Protein AF-A0A3N5VAD7-F1 (afdb_monomer_lite)

Radius of gyration: 12.62 Å; chains: 1; bounding box: 28×26×35 Å

pLDDT: mean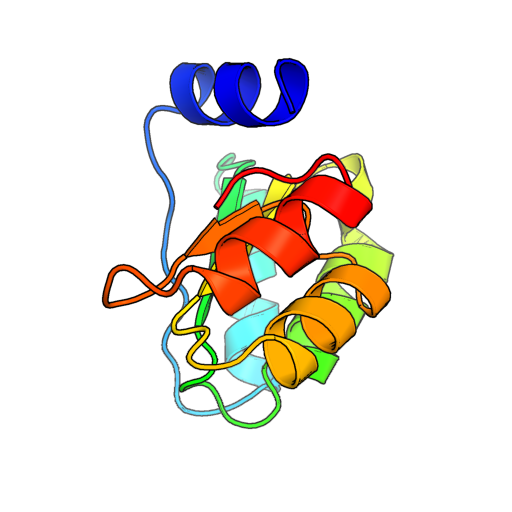 97.06, std 3.12, range [71.5, 98.62]

Sequence (108 aa):
MKEVLARMLEEGIVPVIRVSSAAEAFEVAKAIKEGGISVLEVTMTVPGAMDVIKEVNQKFGKEVLLGAGTILDPETARVAFLNGAKFLVTPSLNLEVIKMSNRYSAVV

Secondary structure (DSSP, 8-state):
-HHHHHHHHHH----EE--S-HHHHHHHHHHHHHTT--EEEEETTSTTHHHHHHHHHHHHTTT-EEEEE---SHHHHHHHHHHT-SEEE-SS--HHHHHHHHHTT-B-

Structure (mmCIF, N/CA/C/O backbone):
data_AF-A0A3N5VAD7-F1
#
_entry.id   AF-A0A3N5VAD7-F1
#
loop_
_atom_site.group_PDB
_atom_site.id
_atom_site.type_symbol
_atom_site.label_atom_id
_atom_site.label_alt_id
_atom_site.label_comp_id
_atom_site.label_asym_id
_atom_site.label_entity_id
_atom_site.label_seq_id
_atom_site.pdbx_PDB_ins_code
_atom_site.Cartn_x
_atom_site.Cartn_y
_atom_site.Cartn_z
_atom_site.occupancy
_atom_site.B_iso_or_equiv
_atom_site.auth_seq_id
_atom_site.auth_comp_id
_atom_site.auth_asym_id
_atom_site.auth_atom_id
_atom_site.pdbx_PDB_model_num
ATOM 1 N N . MET A 1 1 ? -13.163 6.262 -3.034 1.00 71.50 1 MET A N 1
ATOM 2 C CA . MET A 1 1 ? -12.305 7.392 -3.460 1.00 71.50 1 MET A CA 1
ATOM 3 C C . MET A 1 1 ? -12.298 8.572 -2.482 1.00 71.50 1 MET A C 1
ATOM 5 O O . MET A 1 1 ? -11.254 8.806 -1.893 1.00 71.50 1 MET A O 1
ATOM 9 N N . LYS A 1 2 ? -13.415 9.289 -2.254 1.00 83.00 2 LYS A N 1
ATOM 10 C CA . LYS A 1 2 ? -13.433 10.478 -1.366 1.00 83.00 2 LYS A CA 1
ATOM 11 C C . LYS A 1 2 ? -13.003 10.187 0.079 1.00 83.00 2 LYS A C 1
ATOM 13 O O . LYS A 1 2 ? -12.227 10.949 0.633 1.00 83.00 2 LYS A O 1
ATOM 18 N N . GLU A 1 3 ? -13.454 9.071 0.649 1.00 91.62 3 GLU A N 1
ATOM 19 C CA . GLU A 1 3 ? -13.103 8.659 2.020 1.00 91.62 3 GLU A CA 1
ATOM 20 C C . GLU A 1 3 ? -11.615 8.314 2.173 1.00 91.62 3 GLU A C 1
ATOM 22 O O . GLU A 1 3 ? -10.987 8.708 3.147 1.00 91.62 3 GLU A O 1
ATOM 27 N N . VAL A 1 4 ? -11.039 7.626 1.178 1.00 94.88 4 VAL A N 1
ATOM 28 C CA . VAL A 1 4 ? -9.607 7.284 1.140 1.00 94.88 4 VAL A CA 1
ATOM 29 C C . VAL A 1 4 ? -8.766 8.558 1.145 1.00 94.88 4 VAL A C 1
ATOM 31 O O . VAL A 1 4 ? -7.909 8.717 2.005 1.00 94.88 4 VAL A O 1
ATOM 34 N N . LEU A 1 5 ? -9.058 9.492 0.233 1.00 94.00 5 LEU A N 1
ATOM 35 C CA . LEU A 1 5 ? -8.335 10.760 0.153 1.00 94.00 5 LEU A CA 1
ATOM 36 C C . LEU A 1 5 ? -8.504 11.601 1.428 1.00 94.00 5 LEU A C 1
ATOM 38 O O . LEU A 1 5 ? -7.526 12.151 1.919 1.00 94.00 5 LEU A O 1
ATOM 42 N N . ALA A 1 6 ? -9.718 11.680 1.983 1.00 95.06 6 ALA A N 1
ATOM 43 C CA . ALA A 1 6 ? -9.972 12.418 3.219 1.00 95.06 6 ALA A CA 1
ATOM 44 C C . ALA A 1 6 ? -9.135 11.876 4.386 1.00 95.06 6 ALA A C 1
ATOM 46 O O . ALA A 1 6 ? -8.487 12.653 5.078 1.00 95.06 6 ALA A O 1
ATOM 47 N N . ARG A 1 7 ? -9.074 10.548 4.541 1.00 94.94 7 ARG A N 1
ATOM 48 C CA . ARG A 1 7 ? -8.267 9.901 5.580 1.00 94.94 7 ARG A CA 1
ATOM 49 C C . ARG A 1 7 ? -6.767 10.139 5.398 1.00 94.94 7 ARG A C 1
ATOM 51 O O . ARG A 1 7 ? -6.071 10.373 6.376 1.00 94.94 7 ARG A O 1
ATOM 58 N N . MET A 1 8 ? -6.268 10.116 4.159 1.00 95.88 8 MET A N 1
ATOM 59 C CA . MET A 1 8 ? -4.865 10.454 3.870 1.00 95.88 8 MET A CA 1
ATOM 60 C C . MET A 1 8 ? -4.537 11.905 4.251 1.00 95.88 8 MET A C 1
ATOM 62 O O . MET A 1 8 ? -3.468 12.172 4.790 1.00 95.88 8 MET A O 1
ATOM 66 N N . LEU A 1 9 ? -5.455 12.840 3.981 1.00 95.88 9 LEU A N 1
ATOM 67 C CA . LEU A 1 9 ? -5.288 14.253 4.330 1.00 95.88 9 LEU A CA 1
ATOM 68 C C . LEU A 1 9 ? -5.369 14.500 5.842 1.00 95.88 9 LEU A C 1
ATOM 70 O O . LEU A 1 9 ? -4.642 15.350 6.343 1.00 95.88 9 LEU A O 1
ATOM 74 N N . GLU A 1 10 ? -6.233 13.771 6.552 1.00 96.88 10 GLU A N 1
ATOM 75 C CA . GLU A 1 10 ? -6.358 13.835 8.014 1.00 96.88 10 GLU A CA 1
ATOM 76 C C . GLU A 1 10 ? -5.105 13.300 8.718 1.00 96.88 10 GLU A C 1
ATOM 78 O O . GLU A 1 10 ? -4.615 13.931 9.650 1.00 96.88 10 GLU A O 1
ATOM 83 N N . GLU A 1 11 ? -4.555 12.177 8.242 1.00 97.06 11 GLU A N 1
ATOM 84 C CA . GLU A 1 11 ? -3.315 11.599 8.775 1.00 97.06 11 GLU A CA 1
ATOM 85 C C . GLU A 1 11 ? -2.103 12.518 8.530 1.00 97.06 11 GLU A C 1
ATOM 87 O O . GLU A 1 11 ? -1.201 12.614 9.359 1.00 97.06 11 GLU A O 1
ATOM 92 N N . GLY A 1 12 ? -2.055 13.194 7.375 1.00 96.88 12 GLY A N 1
ATOM 93 C CA . GLY A 1 12 ? -1.002 14.154 7.022 1.00 96.88 12 GLY A CA 1
ATOM 94 C C . GLY A 1 12 ? 0.367 13.538 6.694 1.00 96.88 12 GLY A C 1
ATOM 95 O O . GLY A 1 12 ? 1.263 14.250 6.238 1.00 96.88 12 GLY A O 1
ATOM 96 N N . ILE A 1 13 ? 0.535 12.226 6.876 1.00 96.94 13 ILE A N 1
ATOM 97 C CA . ILE A 1 13 ? 1.747 11.471 6.551 1.00 96.94 13 ILE A CA 1
ATOM 98 C C . ILE A 1 13 ? 1.397 10.102 5.955 1.00 96.94 13 ILE A C 1
ATOM 100 O O . ILE A 1 13 ? 0.449 9.446 6.374 1.00 96.94 13 ILE A O 1
ATOM 104 N N . VAL A 1 14 ? 2.194 9.657 4.978 1.00 97.44 14 VAL A N 1
ATOM 105 C CA . VAL A 1 14 ? 2.114 8.306 4.402 1.00 97.44 14 VAL A CA 1
ATOM 106 C C . VAL A 1 14 ? 3.518 7.696 4.391 1.00 97.44 14 VAL A C 1
ATOM 108 O O . VAL A 1 14 ? 4.329 8.046 3.531 1.00 97.44 14 VAL A O 1
ATOM 111 N N . PRO A 1 15 ? 3.854 6.811 5.343 1.00 97.94 15 PRO A N 1
ATOM 112 C CA . PRO A 1 15 ? 5.115 6.087 5.330 1.00 97.94 15 PRO A CA 1
ATOM 113 C C . PRO A 1 15 ? 5.172 5.095 4.164 1.00 97.94 15 PRO A C 1
ATOM 115 O O . PRO A 1 15 ? 4.219 4.353 3.914 1.00 97.94 15 PRO A O 1
ATOM 118 N N . VAL A 1 16 ? 6.327 5.043 3.499 1.00 98.19 16 VAL A N 1
ATOM 119 C CA . VAL A 1 16 ? 6.615 4.089 2.421 1.00 98.19 16 VAL A CA 1
ATOM 120 C C . VAL A 1 16 ? 7.557 3.010 2.946 1.00 98.19 16 VAL A C 1
ATOM 122 O O . VAL A 1 16 ? 8.711 3.285 3.276 1.00 98.19 16 VAL A O 1
ATOM 125 N N . ILE A 1 17 ? 7.078 1.769 3.010 1.00 98.44 17 ILE A N 1
ATOM 126 C CA . ILE A 1 17 ? 7.843 0.630 3.523 1.00 98.44 17 ILE A CA 1
ATOM 127 C C . ILE A 1 17 ? 8.727 0.063 2.416 1.00 98.44 17 ILE A C 1
ATOM 129 O O . ILE A 1 17 ? 8.234 -0.545 1.465 1.00 98.44 17 ILE A O 1
ATOM 133 N N . ARG A 1 18 ? 10.045 0.221 2.575 1.00 97.56 18 ARG A N 1
ATOM 134 C CA . ARG A 1 18 ? 11.078 -0.342 1.698 1.00 97.56 18 ARG A CA 1
ATOM 135 C C . ARG A 1 18 ? 12.139 -1.042 2.536 1.00 97.56 18 ARG A C 1
ATOM 137 O O . ARG A 1 18 ? 12.978 -0.391 3.147 1.00 97.56 18 ARG A O 1
ATOM 144 N N . VAL A 1 19 ? 12.100 -2.366 2.524 1.00 97.88 19 VAL A N 1
ATOM 145 C CA . VAL A 1 19 ? 12.992 -3.241 3.290 1.00 97.88 19 VAL A CA 1
ATOM 146 C C . VAL A 1 19 ? 13.333 -4.498 2.488 1.00 97.88 19 VAL A C 1
ATOM 148 O O . VAL A 1 19 ? 12.798 -4.711 1.398 1.00 97.88 19 VAL A O 1
ATOM 151 N N . SER A 1 20 ? 14.234 -5.327 3.012 1.00 96.69 20 SER A N 1
ATOM 152 C CA . SER A 1 20 ? 14.862 -6.412 2.248 1.00 96.69 20 SER A CA 1
ATOM 153 C C . SER A 1 20 ? 14.095 -7.738 2.293 1.00 96.69 20 SER A C 1
ATOM 155 O O . SER A 1 20 ? 14.492 -8.690 1.622 1.00 96.69 20 SER A O 1
ATOM 157 N N . SER A 1 21 ? 13.008 -7.839 3.066 1.00 97.50 21 SER A N 1
ATOM 158 C CA . SER A 1 21 ? 12.202 -9.063 3.162 1.00 97.50 21 SER A CA 1
ATOM 159 C C . SER A 1 21 ? 10.728 -8.797 3.483 1.00 97.50 21 SER A C 1
ATOM 161 O O . SER A 1 21 ? 10.384 -7.784 4.089 1.00 97.50 21 SER A O 1
ATOM 163 N N . ALA A 1 22 ? 9.860 -9.748 3.125 1.00 97.50 22 ALA A N 1
ATOM 164 C CA . ALA A 1 22 ? 8.436 -9.703 3.457 1.00 97.50 22 ALA A CA 1
ATOM 165 C C . ALA A 1 22 ? 8.179 -9.704 4.974 1.00 97.50 22 ALA A C 1
ATOM 167 O O . ALA A 1 22 ? 7.344 -8.944 5.459 1.00 97.50 22 ALA A O 1
ATOM 168 N N . ALA A 1 23 ? 8.924 -10.522 5.727 1.00 97.62 23 ALA A N 1
ATOM 169 C CA . ALA A 1 23 ? 8.788 -10.611 7.180 1.00 97.62 23 ALA A CA 1
ATOM 170 C C . ALA A 1 23 ? 9.105 -9.269 7.856 1.00 97.62 23 ALA A C 1
ATOM 172 O O . ALA A 1 23 ? 8.337 -8.790 8.685 1.00 97.62 23 ALA A O 1
ATOM 173 N N . GLU A 1 24 ? 10.199 -8.624 7.445 1.00 98.25 24 GLU A N 1
ATOM 174 C CA . GLU A 1 24 ? 10.558 -7.292 7.932 1.00 98.25 24 GLU A CA 1
ATOM 175 C C . GLU A 1 24 ? 9.503 -6.249 7.544 1.00 98.25 24 GLU A C 1
ATOM 177 O O . GLU A 1 24 ? 9.126 -5.421 8.367 1.00 98.25 24 GLU A O 1
ATOM 182 N N . ALA A 1 25 ? 8.963 -6.312 6.322 1.00 98.44 25 ALA A N 1
ATOM 183 C CA . ALA A 1 25 ? 7.939 -5.370 5.875 1.00 98.44 25 ALA A CA 1
ATOM 184 C C . ALA A 1 25 ? 6.647 -5.488 6.694 1.00 98.44 25 ALA A C 1
ATOM 186 O O . ALA A 1 25 ? 6.031 -4.471 7.017 1.00 98.44 25 ALA A O 1
ATOM 187 N N . PHE A 1 26 ? 6.258 -6.712 7.061 1.00 98.44 26 PHE A N 1
ATOM 188 C CA . PHE A 1 26 ? 5.116 -6.950 7.935 1.00 98.44 26 PHE A CA 1
ATOM 189 C C . PHE A 1 26 ? 5.346 -6.383 9.345 1.00 98.44 26 PHE A C 1
ATOM 191 O O . PHE A 1 26 ? 4.485 -5.668 9.861 1.00 98.44 26 PHE A O 1
ATOM 198 N N . GLU A 1 27 ? 6.512 -6.636 9.951 1.00 98.56 27 GLU A N 1
ATOM 199 C CA . GLU A 1 27 ? 6.837 -6.096 11.279 1.00 98.56 27 GLU A CA 1
ATOM 200 C C . GLU A 1 27 ? 6.914 -4.562 11.274 1.00 98.56 27 GLU A C 1
ATOM 202 O O . GLU A 1 27 ? 6.410 -3.918 12.193 1.00 98.56 27 GLU A O 1
ATOM 207 N N . VAL A 1 28 ? 7.448 -3.951 10.211 1.00 98.50 28 VAL A N 1
ATOM 208 C CA . VAL A 1 28 ? 7.441 -2.489 10.047 1.00 98.50 28 VAL A CA 1
ATOM 209 C C . VAL A 1 28 ? 6.013 -1.953 9.917 1.00 98.50 28 VAL A C 1
ATOM 211 O O . VAL A 1 28 ? 5.675 -0.969 10.572 1.00 98.50 28 VAL A O 1
ATOM 214 N N . ALA A 1 29 ? 5.147 -2.597 9.128 1.00 98.44 29 ALA A N 1
ATOM 215 C CA . ALA A 1 29 ? 3.745 -2.189 9.003 1.00 98.44 29 ALA A CA 1
ATOM 216 C C . ALA A 1 29 ? 3.010 -2.250 10.352 1.00 98.44 29 ALA A C 1
ATOM 218 O O . ALA A 1 29 ? 2.258 -1.337 10.699 1.00 98.44 29 ALA A O 1
ATOM 219 N N . LYS A 1 30 ? 3.268 -3.302 11.137 1.00 98.38 30 LYS A N 1
ATOM 220 C CA . LYS A 1 30 ? 2.750 -3.450 12.498 1.00 98.38 30 LYS A CA 1
ATOM 221 C C . LYS A 1 30 ? 3.265 -2.340 13.421 1.00 98.38 30 LYS A C 1
ATOM 223 O O . LYS A 1 30 ? 2.460 -1.721 14.110 1.00 98.38 30 LYS A O 1
ATOM 228 N N . ALA A 1 31 ? 4.564 -2.043 13.391 1.00 98.56 31 ALA A N 1
ATOM 229 C CA . ALA A 1 31 ? 5.165 -0.989 14.207 1.00 98.56 31 ALA A CA 1
ATOM 230 C C . ALA A 1 31 ? 4.616 0.408 13.864 1.00 98.56 31 ALA A C 1
ATOM 232 O O . ALA A 1 31 ? 4.321 1.188 14.764 1.00 98.56 31 ALA A O 1
ATOM 233 N N . ILE A 1 32 ? 4.417 0.715 12.576 1.00 98.12 32 ILE A N 1
ATOM 234 C CA . ILE A 1 32 ? 3.790 1.968 12.114 1.00 98.12 32 ILE A CA 1
ATOM 235 C C . ILE A 1 32 ? 2.377 2.105 12.694 1.00 98.12 32 ILE A C 1
ATOM 237 O O . ILE A 1 32 ? 2.038 3.146 13.259 1.00 98.12 32 ILE A O 1
ATOM 241 N N . LYS A 1 33 ? 1.583 1.030 12.613 1.00 97.69 33 LYS A N 1
ATOM 242 C CA . LYS A 1 33 ? 0.233 0.974 13.181 1.00 97.69 33 LYS A CA 1
ATOM 243 C C . LYS A 1 33 ? 0.237 1.171 14.697 1.00 97.69 33 LYS A C 1
ATOM 245 O O . LYS A 1 33 ? -0.595 1.903 15.224 1.00 97.69 33 LYS A O 1
ATOM 250 N N . GLU A 1 34 ? 1.149 0.514 15.411 1.00 98.00 34 GLU A N 1
ATOM 251 C CA . GLU A 1 34 ? 1.302 0.656 16.868 1.00 98.00 34 GLU A CA 1
ATOM 252 C C . GLU A 1 34 ? 1.777 2.060 17.268 1.00 98.00 34 GLU A C 1
ATOM 254 O O . GLU A 1 34 ? 1.389 2.561 18.320 1.00 98.00 34 GLU A O 1
ATOM 259 N N . GLY A 1 35 ? 2.539 2.725 16.397 1.00 97.31 35 GLY A N 1
ATOM 260 C CA . GLY A 1 35 ? 2.925 4.130 16.522 1.00 97.31 35 GLY A CA 1
ATOM 261 C C . GLY A 1 35 ? 1.792 5.130 16.268 1.00 97.31 35 GLY A C 1
ATOM 262 O O . GLY A 1 35 ? 2.018 6.331 16.383 1.00 97.31 35 GLY A O 1
ATOM 263 N N . GLY A 1 36 ? 0.586 4.657 15.939 1.00 96.75 36 GLY A N 1
ATOM 264 C CA . GLY A 1 36 ? -0.606 5.484 15.753 1.00 96.75 36 GLY A CA 1
ATOM 265 C C . GLY A 1 36 ? -0.829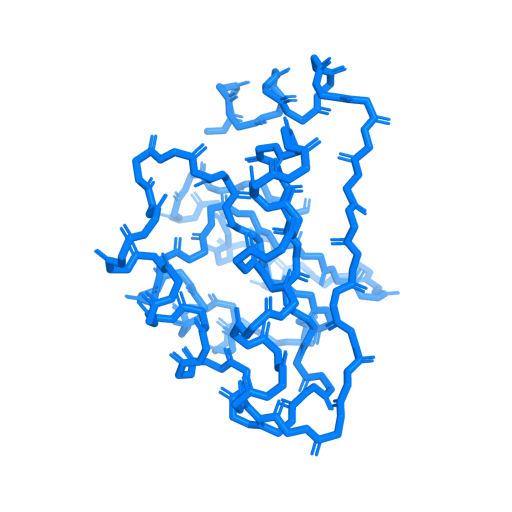 5.981 14.327 1.00 96.75 36 GLY A C 1
ATOM 266 O O . GLY A 1 36 ? -1.832 6.647 14.095 1.00 96.75 36 GLY A O 1
ATOM 267 N N . ILE A 1 37 ? 0.046 5.634 13.376 1.00 97.75 37 ILE A N 1
ATOM 268 C CA . ILE A 1 37 ? -0.134 6.008 11.973 1.00 97.75 37 ILE A CA 1
ATOM 269 C C . ILE A 1 37 ? -1.049 4.990 11.303 1.00 97.75 37 ILE A C 1
ATOM 271 O O . ILE A 1 37 ? -0.760 3.790 11.263 1.00 97.75 37 ILE A O 1
ATOM 275 N N . SER A 1 38 ? -2.153 5.471 10.742 1.00 96.38 38 SER A N 1
ATOM 276 C CA . SER A 1 38 ? -3.197 4.613 10.192 1.00 96.38 38 SER A CA 1
ATOM 277 C C . SER A 1 38 ? -3.208 4.546 8.663 1.00 96.38 38 SER A C 1
ATOM 279 O O . SER A 1 38 ? -4.064 3.873 8.094 1.00 96.38 38 SER A O 1
ATOM 281 N N . VAL A 1 39 ? -2.260 5.190 7.980 1.00 98.12 39 VAL A N 1
ATOM 282 C CA . VAL A 1 39 ? -2.094 5.147 6.518 1.00 98.12 39 VAL A CA 1
ATOM 283 C C . VAL A 1 39 ? -0.669 4.726 6.185 1.00 98.12 39 VAL A C 1
ATOM 285 O O . VAL A 1 39 ? 0.269 5.305 6.716 1.00 98.12 39 VAL A O 1
ATOM 288 N N . LEU A 1 40 ? -0.484 3.731 5.314 1.00 98.25 40 LEU A N 1
ATOM 289 C CA . LEU A 1 40 ? 0.849 3.256 4.924 1.00 98.25 40 LEU A CA 1
ATOM 290 C C . LEU A 1 40 ? 0.865 2.632 3.529 1.00 98.25 40 LEU A C 1
ATOM 292 O O . LEU A 1 40 ? -0.155 2.152 3.039 1.00 98.25 40 LEU A O 1
ATOM 296 N N . GLU A 1 41 ? 2.040 2.595 2.910 1.00 98.25 41 GLU A N 1
ATOM 297 C CA . GLU A 1 41 ? 2.263 2.015 1.588 1.00 98.25 41 GLU A CA 1
ATOM 298 C C . GLU A 1 41 ? 3.357 0.945 1.637 1.00 98.25 41 GLU A C 1
ATOM 300 O O . GLU A 1 41 ? 4.427 1.162 2.206 1.00 98.25 41 GLU A O 1
ATOM 305 N N . VAL A 1 42 ? 3.127 -0.191 0.973 1.00 98.62 42 VAL A N 1
ATOM 306 C CA . VAL A 1 42 ? 4.189 -1.164 0.671 1.00 98.62 42 VAL A CA 1
ATOM 307 C C . VAL A 1 42 ? 4.583 -1.011 -0.796 1.00 98.62 42 VAL A C 1
ATOM 309 O O . VAL A 1 42 ? 3.756 -1.198 -1.692 1.00 98.62 42 VAL A O 1
ATOM 312 N N . THR A 1 43 ? 5.846 -0.672 -1.064 1.00 97.94 43 THR A N 1
ATOM 313 C CA . THR A 1 43 ? 6.344 -0.567 -2.445 1.00 97.94 43 THR A CA 1
ATOM 314 C C . THR A 1 43 ? 6.624 -1.946 -3.042 1.00 97.94 43 THR A C 1
ATOM 316 O O . THR A 1 43 ? 7.147 -2.836 -2.371 1.00 97.94 43 THR A O 1
ATOM 319 N N . MET A 1 44 ? 6.352 -2.107 -4.342 1.00 97.88 44 MET A N 1
ATOM 320 C CA . MET A 1 44 ? 6.666 -3.312 -5.120 1.00 97.88 44 MET A CA 1
ATOM 321 C C . MET A 1 44 ? 8.164 -3.644 -5.178 1.00 97.88 44 MET A C 1
ATOM 323 O O . MET A 1 44 ? 8.530 -4.714 -5.653 1.00 97.88 44 MET A O 1
ATOM 327 N N . THR A 1 45 ? 9.048 -2.772 -4.681 1.00 96.38 45 THR A N 1
ATOM 328 C CA . THR A 1 45 ? 10.472 -3.106 -4.531 1.00 96.38 45 THR A CA 1
ATOM 329 C C . THR A 1 45 ? 10.768 -4.015 -3.334 1.00 96.38 45 THR A C 1
ATOM 331 O O . THR A 1 45 ? 11.888 -4.502 -3.223 1.00 96.38 45 THR A O 1
ATOM 334 N N . VAL A 1 46 ? 9.805 -4.232 -2.430 1.00 98.25 46 VAL A N 1
ATOM 335 C CA . VAL A 1 46 ? 9.928 -5.214 -1.342 1.00 98.25 46 VAL A CA 1
ATOM 336 C C . VAL A 1 46 ? 9.736 -6.629 -1.906 1.00 98.25 46 VAL A C 1
ATOM 338 O O . VAL A 1 46 ? 8.712 -6.896 -2.543 1.00 98.25 46 VAL A O 1
ATOM 341 N N . PRO A 1 47 ? 10.656 -7.576 -1.648 1.00 97.44 47 PRO A N 1
ATOM 342 C CA . PRO A 1 47 ? 10.443 -8.975 -2.006 1.00 97.44 47 PRO A CA 1
ATOM 343 C C . PRO A 1 47 ? 9.175 -9.525 -1.341 1.00 97.44 47 PRO A C 1
ATOM 345 O O . PRO A 1 47 ? 9.048 -9.486 -0.120 1.00 97.44 47 PRO A O 1
ATOM 348 N N . GLY A 1 48 ? 8.233 -10.035 -2.139 1.00 97.06 48 GLY A N 1
ATOM 349 C CA . GLY A 1 48 ? 6.955 -10.551 -1.632 1.00 97.06 48 GLY A CA 1
ATOM 350 C C . GLY A 1 48 ? 5.937 -9.473 -1.235 1.00 97.06 48 GLY A C 1
ATOM 351 O O . GLY A 1 48 ? 5.020 -9.766 -0.475 1.00 97.06 48 GLY A O 1
ATOM 352 N N . ALA A 1 49 ? 6.056 -8.238 -1.745 1.00 98.12 49 ALA A N 1
ATOM 353 C CA . ALA A 1 49 ? 5.166 -7.120 -1.400 1.00 98.12 49 ALA A CA 1
ATOM 354 C C . ALA A 1 49 ? 3.661 -7.454 -1.470 1.00 98.12 49 ALA A C 1
ATOM 356 O O . ALA A 1 49 ? 2.898 -7.005 -0.620 1.00 98.12 49 ALA A O 1
ATOM 357 N N . MET A 1 50 ? 3.223 -8.257 -2.447 1.00 98.00 50 MET A N 1
ATOM 358 C CA . MET A 1 50 ? 1.812 -8.648 -2.578 1.00 98.00 50 MET A CA 1
ATOM 359 C C . MET A 1 50 ? 1.322 -9.505 -1.408 1.00 98.00 50 MET A C 1
ATOM 361 O O . MET A 1 50 ? 0.212 -9.293 -0.917 1.00 98.00 50 MET A O 1
ATOM 365 N N . ASP A 1 51 ? 2.153 -10.436 -0.938 1.00 98.00 51 ASP A N 1
ATOM 366 C CA . ASP A 1 51 ? 1.829 -11.279 0.211 1.00 98.00 51 ASP A CA 1
ATOM 367 C C . ASP A 1 51 ? 1.805 -10.449 1.496 1.00 98.00 51 ASP A C 1
ATOM 369 O O . ASP A 1 51 ? 0.885 -10.596 2.299 1.00 98.00 51 ASP A O 1
ATOM 373 N N . VAL A 1 52 ? 2.737 -9.498 1.637 1.00 98.50 52 VAL A N 1
ATOM 374 C CA . VAL A 1 52 ? 2.733 -8.531 2.747 1.00 98.50 52 VAL A CA 1
ATOM 375 C C . VAL A 1 52 ? 1.448 -7.710 2.733 1.00 98.50 52 VAL A C 1
ATOM 377 O O . VAL A 1 52 ? 0.787 -7.593 3.760 1.00 98.50 52 VAL A O 1
ATOM 380 N N . ILE A 1 53 ? 1.049 -7.174 1.574 1.00 98.62 53 ILE A N 1
ATOM 381 C CA . ILE A 1 53 ? -0.185 -6.388 1.447 1.00 98.62 53 ILE A CA 1
ATOM 382 C C . ILE A 1 53 ? -1.395 -7.219 1.878 1.00 98.62 53 ILE A C 1
ATOM 384 O O . ILE A 1 53 ? -2.230 -6.749 2.652 1.00 98.62 53 ILE A O 1
ATOM 388 N N . LYS A 1 54 ? -1.469 -8.468 1.412 1.00 98.62 54 LYS A N 1
ATOM 389 C CA . LYS A 1 54 ? -2.535 -9.402 1.774 1.00 98.62 54 LYS A CA 1
ATOM 390 C C . LYS A 1 54 ? -2.569 -9.667 3.271 1.00 98.62 54 LYS A C 1
ATOM 392 O O . LYS A 1 54 ? -3.639 -9.594 3.874 1.00 98.62 54 LYS A O 1
ATOM 397 N N . GLU A 1 55 ? -1.422 -9.964 3.870 1.00 98.44 55 GLU A N 1
ATOM 398 C CA . GLU A 1 55 ? -1.320 -10.278 5.290 1.00 98.44 55 GLU A CA 1
ATOM 399 C C . GLU A 1 55 ? -1.675 -9.069 6.168 1.00 98.44 55 GLU A C 1
ATOM 401 O O . GLU A 1 55 ? -2.479 -9.191 7.097 1.00 98.44 55 GLU A O 1
ATOM 406 N N . VAL A 1 56 ? -1.148 -7.885 5.839 1.00 98.38 56 VAL A N 1
ATOM 407 C CA . VAL A 1 56 ? -1.469 -6.625 6.525 1.00 98.38 56 VAL A CA 1
ATOM 408 C C . VAL A 1 56 ? -2.957 -6.315 6.398 1.00 98.38 56 VAL A C 1
ATOM 410 O O . VAL A 1 56 ? -3.596 -5.992 7.394 1.00 98.38 56 VAL A O 1
ATOM 413 N N . ASN A 1 57 ? -3.554 -6.464 5.215 1.00 98.38 57 ASN A N 1
ATOM 414 C CA . ASN A 1 57 ? -4.987 -6.240 5.042 1.00 98.38 57 ASN A CA 1
ATOM 415 C C . ASN A 1 57 ? -5.835 -7.249 5.840 1.00 98.38 57 ASN A C 1
ATOM 417 O O . ASN A 1 57 ? -6.826 -6.863 6.458 1.00 98.38 57 ASN A O 1
ATOM 421 N N . GLN A 1 58 ? -5.445 -8.526 5.878 1.00 98.31 58 GLN A N 1
ATOM 422 C CA . GLN A 1 58 ? -6.157 -9.551 6.649 1.00 98.31 58 GLN A CA 1
ATOM 423 C C . GLN A 1 58 ? -6.117 -9.288 8.158 1.00 98.31 58 GLN A C 1
ATOM 425 O O . GLN A 1 58 ? -7.131 -9.469 8.831 1.00 98.31 58 GLN A O 1
ATOM 430 N N . LYS A 1 59 ? -4.964 -8.866 8.688 1.00 98.25 59 LYS A N 1
ATOM 431 C CA . LYS A 1 59 ? -4.775 -8.649 10.129 1.00 98.25 59 LYS A CA 1
ATOM 432 C C . LYS A 1 59 ? -5.210 -7.259 10.589 1.00 98.25 59 LYS A C 1
ATOM 434 O O . LYS A 1 59 ? -5.795 -7.139 11.659 1.00 98.25 59 LYS A O 1
ATOM 439 N N . PHE A 1 60 ? -4.948 -6.229 9.788 1.00 97.94 60 PHE A N 1
ATOM 440 C CA . PHE A 1 60 ? -5.052 -4.824 10.189 1.00 97.94 60 PHE A CA 1
ATOM 441 C C . PHE A 1 60 ? -5.937 -3.976 9.267 1.00 97.94 60 PHE A C 1
ATOM 443 O O . PHE A 1 60 ? -6.134 -2.803 9.553 1.00 97.94 60 PHE A O 1
ATOM 450 N N . GLY A 1 61 ? -6.522 -4.510 8.189 1.00 95.81 61 GLY A N 1
ATOM 451 C CA . GLY A 1 61 ? -7.222 -3.711 7.163 1.00 95.81 61 GLY A CA 1
ATOM 452 C C . GLY A 1 61 ? -8.464 -2.933 7.630 1.00 95.81 61 GLY A C 1
ATOM 453 O O . GLY A 1 61 ? -8.997 -2.118 6.881 1.00 95.81 61 GLY A O 1
ATOM 454 N N . LYS A 1 62 ? -8.940 -3.166 8.861 1.00 95.75 62 LYS A N 1
ATOM 455 C CA . LYS A 1 62 ? -9.964 -2.329 9.518 1.00 95.75 62 LYS A CA 1
ATOM 456 C C . LYS A 1 62 ? -9.371 -1.089 10.191 1.00 95.75 62 LYS A C 1
ATOM 458 O O . LYS A 1 62 ? -10.053 -0.082 10.331 1.00 95.75 62 LYS A O 1
ATOM 463 N N . GLU A 1 63 ? -8.119 -1.184 10.616 1.00 96.50 63 GLU A N 1
ATOM 464 C CA . GLU A 1 63 ? -7.399 -0.171 11.380 1.00 96.50 63 GLU A CA 1
ATOM 465 C C . GLU A 1 63 ? -6.468 0.647 10.486 1.00 96.50 63 GLU A C 1
ATOM 467 O O . GLU A 1 63 ? -6.318 1.836 10.735 1.00 96.50 63 GLU A O 1
ATOM 472 N N . VAL A 1 64 ? -5.904 0.064 9.422 1.00 97.25 64 VAL A N 1
ATOM 473 C CA . VAL A 1 64 ? -4.999 0.758 8.494 1.00 97.25 64 VAL A CA 1
ATOM 474 C C . VAL A 1 64 ? -5.587 0.910 7.092 1.00 97.25 64 VAL A C 1
ATOM 476 O O . VAL A 1 64 ? -6.212 0.003 6.542 1.00 97.25 64 VAL A O 1
ATOM 479 N N . LEU A 1 65 ? -5.342 2.070 6.492 1.00 97.69 65 LEU A N 1
ATOM 480 C CA . LEU A 1 65 ? -5.514 2.349 5.078 1.00 97.69 65 LEU A CA 1
ATOM 481 C C . LEU A 1 65 ? -4.217 1.985 4.348 1.00 97.69 65 LEU A C 1
ATOM 483 O O . LEU A 1 65 ? -3.234 2.723 4.376 1.00 97.69 65 LEU A O 1
ATOM 487 N N . LEU A 1 66 ? -4.231 0.826 3.701 1.00 98.06 66 LEU A N 1
ATOM 488 C CA . LEU A 1 66 ? -3.067 0.261 3.032 1.00 98.06 66 LEU A CA 1
ATOM 489 C C . LEU A 1 66 ? -3.018 0.648 1.550 1.00 98.06 66 LEU A C 1
ATOM 491 O O . LEU A 1 66 ? -3.993 0.438 0.826 1.00 98.06 66 LEU A O 1
ATOM 495 N N . GLY 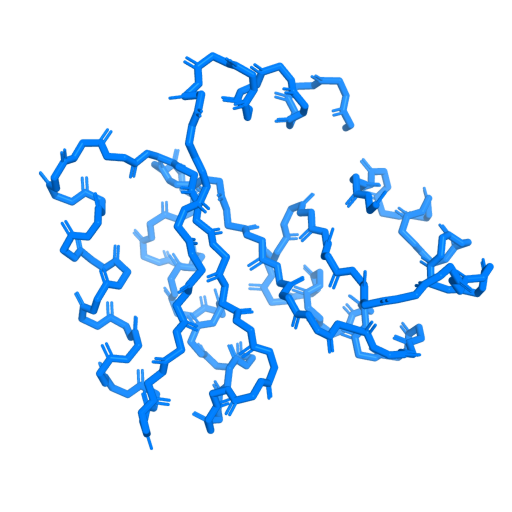A 1 67 ? -1.879 1.152 1.090 1.00 98.25 67 GLY A N 1
ATOM 496 C CA . GLY A 1 67 ? -1.579 1.420 -0.313 1.00 98.25 67 GLY A CA 1
ATOM 497 C C . GLY A 1 67 ? -0.499 0.511 -0.888 1.00 98.25 67 GLY A C 1
ATOM 498 O O . GLY A 1 67 ? 0.238 -0.157 -0.157 1.00 98.25 67 GLY A O 1
ATOM 499 N N . ALA A 1 68 ? -0.402 0.505 -2.215 1.00 98.56 68 ALA A N 1
ATOM 500 C CA . ALA A 1 68 ? 0.637 -0.209 -2.948 1.00 98.56 68 ALA A CA 1
ATOM 501 C C . ALA A 1 68 ? 1.439 0.744 -3.838 1.00 98.56 68 ALA A C 1
ATOM 503 O O . ALA A 1 68 ? 0.883 1.475 -4.658 1.00 98.56 68 ALA A O 1
ATOM 504 N N . GLY A 1 69 ? 2.755 0.711 -3.677 1.00 98.00 69 GLY A N 1
ATOM 505 C CA . GLY A 1 69 ? 3.679 1.654 -4.291 1.00 98.00 69 GLY A CA 1
ATOM 506 C C . GLY A 1 69 ? 4.479 1.111 -5.449 1.00 98.00 69 GLY A C 1
ATOM 507 O O . GLY A 1 69 ? 4.757 -0.081 -5.503 1.00 98.00 69 GLY A O 1
ATOM 508 N N . THR A 1 70 ? 4.987 1.996 -6.308 1.00 97.62 70 THR A N 1
ATOM 509 C CA . THR A 1 70 ? 5.832 1.606 -7.455 1.00 97.62 70 THR A CA 1
ATOM 510 C C . THR A 1 70 ? 5.083 0.682 -8.423 1.00 97.62 70 THR A C 1
ATOM 512 O O . THR A 1 70 ? 5.628 -0.284 -8.947 1.00 97.62 70 THR A O 1
ATOM 515 N N . ILE A 1 71 ? 3.804 0.975 -8.655 1.00 98.31 71 ILE A N 1
ATOM 516 C CA . ILE A 1 71 ? 2.995 0.260 -9.641 1.00 98.31 71 ILE A CA 1
ATOM 517 C C . ILE A 1 71 ? 3.357 0.774 -11.035 1.00 98.31 71 ILE A C 1
ATOM 519 O O . ILE A 1 71 ? 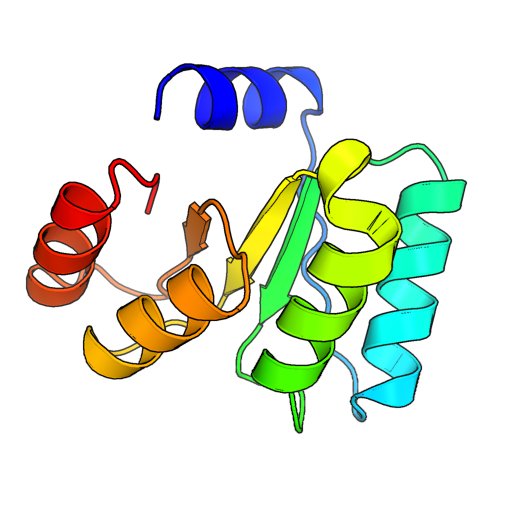3.307 1.978 -11.286 1.00 98.31 71 ILE A O 1
ATOM 523 N N . LEU A 1 72 ? 3.745 -0.132 -11.933 1.00 97.88 72 LEU A N 1
ATOM 524 C CA . LEU A 1 72 ? 4.218 0.211 -13.280 1.00 97.88 72 LEU A CA 1
ATOM 525 C C . LEU A 1 72 ? 3.205 -0.138 -14.379 1.00 97.88 72 LEU A C 1
ATOM 527 O O . LEU A 1 72 ? 3.255 0.444 -15.463 1.00 97.88 72 LEU A O 1
ATOM 531 N N . ASP A 1 73 ? 2.275 -1.046 -14.091 1.00 98.25 73 ASP A N 1
ATOM 532 C CA . ASP A 1 73 ? 1.372 -1.661 -15.063 1.00 98.25 73 ASP A CA 1
ATOM 533 C C . ASP A 1 73 ? -0.009 -1.991 -14.442 1.00 98.25 73 ASP A C 1
ATOM 535 O O . ASP A 1 73 ? -0.144 -2.108 -13.213 1.00 98.25 73 ASP A O 1
ATOM 539 N N . PRO A 1 74 ? -1.073 -2.084 -15.265 1.00 98.38 74 PRO A N 1
ATOM 540 C CA . PRO A 1 74 ? -2.434 -2.322 -14.785 1.00 98.38 74 PRO A CA 1
ATOM 541 C C . PRO A 1 74 ? -2.659 -3.732 -14.211 1.00 98.38 74 PRO A C 1
ATOM 543 O O . PRO A 1 74 ? -3.572 -3.918 -13.401 1.00 98.38 74 PRO A O 1
ATOM 546 N N . GLU A 1 75 ? -1.867 -4.731 -14.593 1.00 98.38 75 GLU A N 1
ATOM 547 C CA . GLU A 1 75 ? -1.947 -6.090 -14.058 1.00 98.38 75 GLU A CA 1
ATOM 548 C C . GLU A 1 75 ? -1.526 -6.111 -12.585 1.00 98.38 75 GLU A C 1
ATOM 550 O O . GLU A 1 75 ? -2.280 -6.581 -11.729 1.00 98.38 75 GLU A O 1
ATOM 555 N N . THR A 1 76 ? -0.380 -5.513 -12.271 1.00 98.25 76 THR A N 1
ATOM 556 C CA . THR A 1 76 ? 0.125 -5.336 -10.908 1.00 98.25 76 THR A CA 1
ATOM 557 C C . THR A 1 76 ? -0.839 -4.485 -10.082 1.00 98.25 76 THR A C 1
ATOM 559 O O . THR A 1 76 ? -1.165 -4.857 -8.953 1.00 98.25 76 THR A O 1
ATOM 562 N N . ALA A 1 77 ? -1.386 -3.404 -10.656 1.00 98.56 77 ALA A N 1
ATOM 563 C CA . ALA A 1 77 ? -2.431 -2.591 -10.023 1.00 98.56 77 ALA A CA 1
ATOM 564 C C . ALA A 1 77 ? -3.634 -3.445 -9.589 1.00 98.56 77 ALA A C 1
ATOM 566 O O . ALA A 1 77 ? -4.080 -3.399 -8.441 1.00 98.56 77 ALA A O 1
ATOM 567 N N . ARG A 1 78 ? -4.139 -4.281 -10.50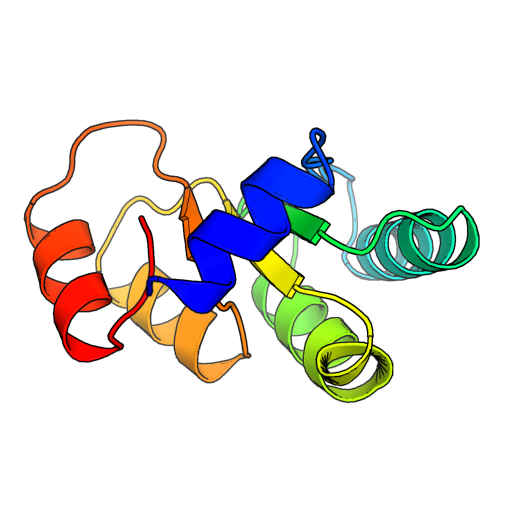5 1.00 98.44 78 ARG A N 1
ATOM 568 C CA . ARG A 1 78 ? -5.254 -5.191 -10.235 1.00 98.44 78 ARG A CA 1
ATOM 569 C C . ARG A 1 78 ? -4.919 -6.173 -9.117 1.00 98.44 78 ARG A C 1
ATOM 571 O O . ARG A 1 78 ? -5.748 -6.383 -8.234 1.00 98.44 78 ARG A O 1
ATOM 578 N N . VAL A 1 79 ? -3.737 -6.783 -9.151 1.00 98.38 79 VAL A N 1
ATOM 579 C CA . VAL A 1 79 ? -3.311 -7.742 -8.123 1.00 98.38 79 VAL A CA 1
ATOM 580 C C . VAL A 1 79 ? -3.192 -7.059 -6.757 1.00 98.38 79 VAL A C 1
ATOM 582 O O . VAL A 1 79 ? -3.648 -7.627 -5.766 1.00 98.38 79 VAL A O 1
ATOM 585 N N . ALA A 1 80 ? -2.683 -5.827 -6.688 1.00 98.56 80 ALA A N 1
ATOM 586 C CA . ALA A 1 80 ? -2.618 -5.063 -5.443 1.00 98.56 80 ALA A CA 1
ATOM 587 C C . ALA A 1 80 ? -4.012 -4.830 -4.835 1.00 98.56 80 ALA A C 1
ATOM 589 O O . ALA A 1 80 ? -4.221 -5.091 -3.647 1.00 98.56 80 ALA A O 1
ATOM 590 N N . PHE A 1 81 ? -4.996 -4.423 -5.646 1.00 98.19 81 PHE A N 1
ATOM 591 C CA . PHE A 1 81 ? -6.377 -4.253 -5.178 1.00 98.19 81 PHE A CA 1
ATOM 592 C C . PHE A 1 81 ? -7.000 -5.561 -4.685 1.00 98.19 81 PHE A C 1
ATOM 594 O O . PHE A 1 81 ? -7.654 -5.572 -3.643 1.00 98.19 81 PHE A O 1
ATOM 601 N N . LEU A 1 82 ? -6.776 -6.674 -5.393 1.00 97.94 82 LEU A N 1
ATOM 602 C CA . LEU A 1 82 ? -7.277 -7.990 -4.980 1.00 97.94 82 LEU A CA 1
ATOM 603 C C . LEU A 1 82 ? -6.670 -8.463 -3.650 1.00 97.94 82 LEU A C 1
ATOM 605 O O . LEU A 1 82 ? -7.331 -9.183 -2.905 1.00 97.94 82 LEU A O 1
ATOM 609 N N . ASN A 1 83 ? -5.446 -8.033 -3.332 1.00 98.25 83 ASN A N 1
ATOM 610 C CA . ASN A 1 83 ? -4.802 -8.300 -2.044 1.00 98.25 83 ASN A CA 1
ATOM 611 C C . ASN A 1 83 ? -5.185 -7.291 -0.948 1.00 98.25 83 ASN A C 1
ATOM 613 O O . ASN A 1 83 ? -4.873 -7.510 0.218 1.00 98.25 83 ASN A O 1
ATOM 617 N N . GLY A 1 84 ? -5.933 -6.238 -1.285 1.00 97.06 84 GLY A N 1
ATOM 618 C CA . GLY A 1 84 ? -6.549 -5.338 -0.313 1.00 97.06 84 GLY A CA 1
ATOM 619 C C . GLY A 1 84 ? -6.001 -3.917 -0.283 1.00 97.06 84 GLY A C 1
ATOM 620 O O . GLY A 1 84 ? -6.471 -3.134 0.545 1.00 97.06 84 GLY A O 1
ATOM 621 N N . ALA A 1 85 ? -5.081 -3.552 -1.183 1.00 98.25 85 ALA A N 1
ATOM 622 C CA . ALA A 1 85 ? -4.680 -2.157 -1.344 1.00 98.25 85 ALA A CA 1
ATOM 623 C C . ALA A 1 85 ? -5.905 -1.273 -1.647 1.00 98.25 85 ALA A C 1
ATOM 625 O O 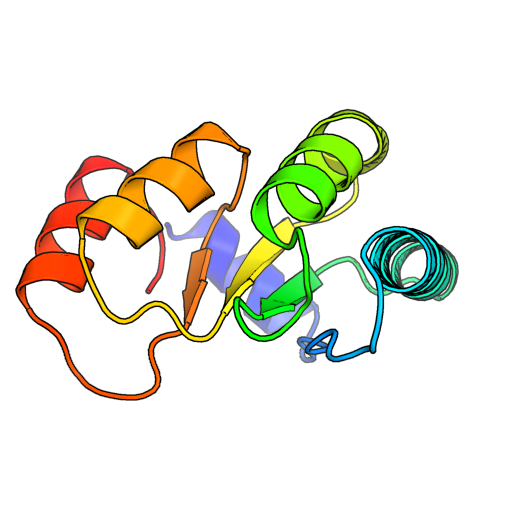. ALA A 1 85 ? -6.832 -1.676 -2.354 1.00 98.25 85 ALA A O 1
ATOM 626 N N . LYS A 1 86 ? -5.927 -0.063 -1.089 1.00 97.50 86 LYS A N 1
ATOM 627 C CA . LYS A 1 86 ? -7.029 0.910 -1.201 1.00 97.50 86 LYS A CA 1
ATOM 628 C C . LYS A 1 86 ? -6.671 2.122 -2.053 1.00 97.50 86 LYS A C 1
ATOM 630 O O . LYS A 1 86 ? -7.567 2.814 -2.538 1.00 97.50 86 LYS A O 1
ATOM 635 N N . PHE A 1 87 ? -5.379 2.351 -2.243 1.00 98.12 87 PHE A N 1
ATOM 636 C CA . PHE A 1 87 ? -4.830 3.330 -3.165 1.00 98.12 87 PHE A CA 1
ATOM 637 C C . PHE A 1 87 ? -3.527 2.803 -3.762 1.00 98.12 87 PHE A C 1
ATOM 639 O O . PHE A 1 87 ? -2.919 1.878 -3.215 1.00 98.12 87 PHE A O 1
ATOM 646 N N . LEU A 1 88 ? -3.117 3.381 -4.885 1.00 98.31 88 LEU A N 1
ATOM 647 C CA . LEU A 1 88 ? -1.853 3.069 -5.538 1.00 98.31 88 LEU A CA 1
ATOM 648 C C . LEU A 1 88 ? -0.971 4.312 -5.610 1.00 98.31 88 LEU A C 1
ATOM 650 O O . LEU A 1 88 ? -1.471 5.430 -5.582 1.00 98.31 88 LEU A O 1
ATOM 654 N N . VAL A 1 89 ? 0.334 4.094 -5.744 1.00 97.81 89 VAL A N 1
ATOM 655 C CA . VAL A 1 89 ? 1.302 5.136 -6.090 1.00 97.81 89 VAL A CA 1
ATOM 656 C C . VAL A 1 89 ? 2.148 4.656 -7.260 1.00 97.81 89 VAL A C 1
ATOM 658 O O . VAL A 1 89 ? 2.760 3.582 -7.231 1.00 97.81 89 VAL A O 1
ATOM 661 N N . THR A 1 90 ? 2.185 5.467 -8.312 1.00 97.31 90 THR A N 1
ATOM 662 C CA . THR A 1 90 ? 2.930 5.201 -9.545 1.00 97.31 90 THR A CA 1
ATOM 663 C C . THR A 1 90 ? 4.103 6.178 -9.668 1.00 97.31 90 THR A C 1
ATOM 665 O O . THR A 1 90 ? 3.922 7.365 -9.397 1.00 97.31 90 THR A O 1
ATOM 668 N N . PRO A 1 91 ? 5.296 5.747 -10.119 1.00 95.75 91 PRO A N 1
ATOM 669 C CA . PRO A 1 91 ? 6.442 6.647 -10.283 1.00 95.75 91 PRO A CA 1
ATOM 670 C C . PRO A 1 91 ? 6.302 7.588 -11.492 1.00 95.75 91 PRO A C 1
ATOM 672 O O . PRO A 1 91 ? 7.084 8.522 -11.645 1.00 95.75 91 PRO A O 1
ATOM 675 N N . SER A 1 92 ? 5.330 7.336 -12.370 1.00 96.12 92 SER A N 1
ATOM 676 C CA . SER A 1 92 ? 5.032 8.139 -13.551 1.00 96.12 92 SER A CA 1
ATOM 677 C C . SER A 1 92 ? 3.543 8.073 -13.889 1.00 96.12 92 SER A C 1
ATOM 679 O O . SER A 1 92 ? 2.825 7.187 -13.427 1.00 96.12 92 SER A O 1
ATOM 681 N N . LEU A 1 93 ? 3.074 9.006 -14.721 1.00 97.38 93 LEU A N 1
ATOM 682 C CA . LEU A 1 93 ? 1.705 8.991 -15.227 1.00 97.38 93 LEU A CA 1
ATOM 683 C C . LEU A 1 93 ? 1.506 7.807 -16.188 1.00 97.38 93 LEU A C 1
ATOM 685 O O . LEU A 1 93 ? 2.039 7.814 -17.297 1.00 97.38 93 LEU A O 1
ATOM 689 N N . ASN A 1 94 ? 0.692 6.828 -15.792 1.00 97.75 94 ASN A N 1
ATOM 690 C CA . ASN A 1 94 ? 0.288 5.709 -16.644 1.00 97.75 94 ASN A CA 1
ATOM 691 C C . ASN A 1 94 ? -1.244 5.661 -16.773 1.00 97.75 94 ASN A C 1
ATOM 693 O O . ASN A 1 94 ? -1.961 5.332 -15.825 1.00 97.75 94 ASN A O 1
ATOM 697 N N . LEU A 1 95 ? -1.751 5.976 -17.969 1.00 98.31 95 LEU A N 1
ATOM 698 C CA . LEU A 1 95 ? -3.191 6.057 -18.238 1.00 98.31 95 LEU A CA 1
ATOM 699 C C . LEU A 1 95 ? -3.913 4.714 -18.071 1.00 98.31 95 LEU A C 1
ATOM 701 O O . LEU A 1 95 ? -5.064 4.695 -17.636 1.00 98.31 95 LEU A O 1
ATOM 705 N N . GLU A 1 96 ? -3.250 3.593 -18.356 1.00 98.44 96 GLU A N 1
ATOM 706 C CA . GLU A 1 96 ? -3.859 2.271 -18.192 1.00 98.44 96 GLU A CA 1
ATOM 707 C C . GLU A 1 96 ? -3.970 1.882 -16.712 1.00 98.44 96 GLU A C 1
ATOM 709 O O . GLU A 1 96 ? -4.975 1.296 -16.303 1.00 98.44 96 GLU A O 1
ATOM 714 N N . VAL A 1 97 ? -3.012 2.294 -15.873 1.00 98.50 97 VAL A N 1
ATOM 715 C CA . VAL A 1 97 ? -3.117 2.136 -14.411 1.00 98.50 97 VAL A CA 1
ATOM 716 C C . VAL A 1 97 ? -4.245 3.006 -13.847 1.00 98.50 97 VAL A C 1
ATOM 718 O O . VAL A 1 97 ? -5.024 2.534 -13.016 1.00 98.50 97 VAL A O 1
ATOM 721 N N . ILE A 1 98 ? -4.404 4.241 -14.336 1.00 98.25 98 ILE A N 1
ATOM 722 C CA . ILE A 1 98 ? -5.523 5.119 -13.952 1.00 98.25 98 ILE A CA 1
ATOM 723 C C . ILE A 1 98 ? -6.860 4.492 -14.341 1.00 98.25 98 ILE A C 1
ATOM 725 O O . ILE A 1 98 ? -7.776 4.387 -13.523 1.00 98.25 98 ILE A O 1
ATOM 729 N N . LYS A 1 99 ? -6.969 4.017 -15.584 1.00 98.44 99 LYS A N 1
ATOM 730 C CA . LYS A 1 99 ? -8.162 3.332 -16.079 1.00 98.44 99 LYS A CA 1
ATOM 731 C C . LYS A 1 99 ? -8.487 2.101 -15.236 1.00 98.44 99 LYS A C 1
ATOM 733 O O . LYS A 1 99 ? -9.653 1.904 -14.899 1.00 98.44 99 LYS A O 1
ATOM 738 N N . MET A 1 100 ? -7.485 1.302 -14.859 1.00 98.19 100 MET A N 1
ATOM 739 C CA . MET A 1 100 ? -7.669 0.167 -13.953 1.00 98.19 100 MET A CA 1
ATOM 740 C C . MET A 1 100 ? -8.161 0.623 -12.574 1.00 98.19 100 MET A C 1
ATOM 742 O O . MET A 1 100 ? -9.163 0.103 -12.093 1.00 98.19 100 MET A O 1
ATOM 746 N N . SER A 1 101 ? -7.526 1.626 -11.968 1.00 97.44 101 SER A N 1
ATOM 747 C CA . SER A 1 101 ? -7.866 2.141 -10.630 1.00 97.44 101 SER A CA 1
ATOM 748 C C . SER A 1 101 ? -9.292 2.687 -10.551 1.00 97.44 101 SER A C 1
ATOM 750 O O . SER A 1 101 ? -10.022 2.399 -9.598 1.00 97.44 101 SER A O 1
ATOM 752 N N . ASN A 1 102 ? -9.749 3.362 -11.609 1.00 96.44 102 ASN A N 1
ATOM 753 C CA . ASN A 1 102 ? -11.127 3.837 -11.723 1.00 96.44 102 ASN A CA 1
ATOM 754 C C . ASN A 1 102 ? -12.154 2.692 -11.672 1.00 96.44 102 ASN A C 1
ATOM 756 O O . ASN A 1 102 ? -13.217 2.859 -11.077 1.00 96.44 102 ASN A O 1
ATOM 760 N N . ARG A 1 103 ? -11.836 1.501 -12.206 1.00 96.31 103 ARG A N 1
ATOM 761 C CA . ARG A 1 103 ? -12.724 0.321 -12.116 1.00 96.31 103 ARG A CA 1
ATOM 762 C C . ARG A 1 103 ? -12.894 -0.188 -10.684 1.00 96.31 103 ARG A C 1
ATOM 764 O O . ARG A 1 103 ? -13.904 -0.820 -10.394 1.00 96.31 103 ARG A O 1
ATOM 771 N N . TYR A 1 104 ? -11.931 0.092 -9.808 1.00 95.31 104 TYR A N 1
ATOM 772 C CA . TYR A 1 104 ? -11.956 -0.268 -8.387 1.00 95.31 104 TYR A CA 1
ATOM 773 C C . TYR A 1 104 ? -12.387 0.899 -7.484 1.00 95.31 104 TYR A C 1
ATOM 775 O O . TYR A 1 104 ? -12.380 0.761 -6.264 1.00 95.31 104 TYR A O 1
ATOM 783 N N . SER A 1 105 ? -12.785 2.048 -8.051 1.00 94.12 105 SER A N 1
ATOM 784 C CA . SER A 1 105 ? -13.091 3.277 -7.292 1.00 94.12 105 SER A CA 1
ATOM 785 C C . SER A 1 105 ? -11.952 3.723 -6.354 1.00 94.12 105 SER A C 1
ATOM 787 O O . SER A 1 105 ? -12.199 4.329 -5.296 1.00 94.12 105 SER A O 1
ATOM 789 N N . ALA A 1 106 ? -10.714 3.408 -6.743 1.00 93.81 106 ALA A N 1
ATOM 790 C CA . ALA A 1 106 ? -9.504 3.599 -5.956 1.00 93.81 106 ALA A CA 1
ATOM 791 C C . ALA A 1 106 ? -8.745 4.866 -6.366 1.00 93.81 106 ALA A C 1
ATOM 793 O O . ALA A 1 106 ? -8.802 5.291 -7.518 1.00 93.81 106 ALA A O 1
ATOM 794 N N . VAL A 1 107 ? -8.048 5.460 -5.397 1.00 93.44 107 VAL A N 1
ATOM 795 C CA . VAL A 1 107 ? -7.145 6.598 -5.620 1.00 93.44 107 VAL A CA 1
ATOM 796 C C . VAL A 1 107 ? -5.833 6.076 -6.216 1.00 93.44 107 VAL A C 1
ATOM 798 O O . VAL A 1 107 ? -5.361 5.015 -5.802 1.00 93.44 107 VAL A O 1
ATOM 801 N N . VAL A 1 108 ? -5.266 6.804 -7.175 1.00 93.94 108 VAL A N 1
ATOM 802 C CA . VAL A 1 108 ? -3.943 6.564 -7.769 1.00 93.94 108 VAL A CA 1
ATOM 803 C C . VAL A 1 108 ? -3.273 7.884 -8.112 1.00 93.94 108 VAL A C 1
ATOM 805 O O . VAL A 1 108 ? -4.029 8.824 -8.455 1.00 93.94 108 VAL A O 1
#

Foldseek 3Di:
DVVLVVLCVVLVDEEEDDDAELVVSLVVLVVCLVVVRQEYEYEPNHVVSLVSLLVCCVVQVVRHQYEYEQDDALVVLVSSVVSPHQEYYHPDDDVRNVVSCVVVVGHD